Protein AF-F5XI94-F1 (afdb_monomer_lite)

Structure (mmCIF, N/CA/C/O backbone):
data_AF-F5XI94-F1
#
_entry.id   AF-F5XI94-F1
#
loop_
_atom_site.group_PDB
_atom_site.id
_atom_site.type_symbol
_atom_site.label_atom_id
_atom_site.label_alt_id
_atom_site.label_comp_id
_atom_site.label_asym_id
_atom_site.label_entity_id
_atom_site.label_seq_id
_atom_site.pdbx_PDB_ins_code
_atom_site.Cartn_x
_atom_site.Cartn_y
_atom_site.Cartn_z
_atom_site.occupancy
_atom_site.B_iso_or_equiv
_atom_site.auth_seq_id
_atom_site.auth_comp_id
_atom_site.auth_asym_id
_atom_site.auth_atom_id
_atom_site.pdbx_PDB_model_num
ATOM 1 N N . MET A 1 1 ? 12.600 -2.827 21.457 1.00 47.56 1 MET A N 1
ATOM 2 C CA . MET A 1 1 ? 12.518 -2.154 20.146 1.00 47.56 1 MET A CA 1
ATOM 3 C C . MET A 1 1 ? 11.859 -0.808 20.405 1.00 47.56 1 MET A C 1
ATOM 5 O O . MET A 1 1 ? 10.857 -0.828 21.114 1.00 47.56 1 MET A O 1
ATOM 9 N N . PRO A 1 2 ? 12.433 0.345 20.016 1.00 46.47 2 PRO A N 1
ATOM 10 C CA . PRO A 1 2 ? 11.737 1.607 20.235 1.00 46.47 2 PRO A CA 1
ATOM 11 C C . PRO A 1 2 ? 10.441 1.548 19.425 1.00 46.47 2 PRO A C 1
ATOM 13 O O . PRO A 1 2 ? 10.459 1.128 18.269 1.00 46.47 2 PRO A O 1
ATOM 16 N N . ILE A 1 3 ? 9.321 1.884 20.059 1.00 50.34 3 ILE A N 1
ATOM 17 C CA . ILE A 1 3 ? 8.033 2.007 19.380 1.00 50.34 3 ILE A CA 1
ATOM 18 C C . ILE A 1 3 ? 8.234 3.123 18.353 1.00 50.34 3 ILE A C 1
ATOM 20 O O . ILE A 1 3 ? 8.394 4.283 18.732 1.00 50.34 3 ILE A O 1
ATOM 24 N N . ARG A 1 4 ? 8.352 2.761 17.069 1.00 61.75 4 ARG A N 1
ATOM 25 C CA . ARG A 1 4 ? 8.303 3.736 15.974 1.00 61.75 4 ARG A CA 1
ATOM 26 C C . ARG A 1 4 ? 6.979 4.489 16.105 1.00 61.75 4 ARG A C 1
ATOM 28 O O . ARG A 1 4 ? 5.975 3.880 16.470 1.00 61.75 4 ARG A O 1
ATOM 35 N N . ASP A 1 5 ? 7.006 5.793 15.844 1.00 85.31 5 ASP A N 1
ATOM 36 C CA . ASP A 1 5 ? 5.810 6.638 15.805 1.00 85.31 5 ASP A CA 1
ATOM 37 C C . ASP A 1 5 ? 4.685 5.910 15.034 1.00 85.31 5 ASP A C 1
ATOM 39 O O . ASP A 1 5 ? 4.951 5.443 13.919 1.00 85.31 5 ASP A O 1
ATOM 43 N N . PRO A 1 6 ? 3.469 5.755 15.603 1.00 88.00 6 PRO A N 1
ATOM 44 C CA . PRO A 1 6 ? 2.340 5.122 14.927 1.00 88.00 6 PRO A CA 1
ATOM 45 C C . PRO A 1 6 ? 2.134 5.614 13.493 1.00 88.00 6 PRO A C 1
ATOM 47 O O . PRO A 1 6 ? 1.876 4.802 12.608 1.00 88.00 6 PRO A O 1
ATOM 50 N N . LEU A 1 7 ? 2.329 6.912 13.233 1.00 90.94 7 LEU A N 1
ATOM 51 C CA . LEU A 1 7 ? 2.223 7.457 11.880 1.00 90.94 7 LEU A CA 1
ATOM 52 C C . LEU A 1 7 ? 3.251 6.827 10.934 1.00 90.94 7 LEU A C 1
ATOM 54 O O . LEU A 1 7 ? 2.899 6.398 9.839 1.00 90.94 7 LEU A O 1
ATOM 58 N N . HIS A 1 8 ? 4.504 6.711 11.368 1.00 90.88 8 HIS A N 1
ATOM 59 C CA . HIS A 1 8 ? 5.577 6.128 10.565 1.00 90.88 8 HIS A CA 1
ATOM 60 C C . HIS A 1 8 ? 5.360 4.629 10.300 1.00 90.88 8 HIS A C 1
ATOM 62 O O . HIS A 1 8 ? 5.681 4.127 9.225 1.00 90.88 8 HIS A O 1
ATOM 68 N N . VAL A 1 9 ? 4.745 3.903 11.242 1.00 93.81 9 VAL A N 1
ATOM 69 C CA . VAL A 1 9 ? 4.326 2.509 11.013 1.00 93.81 9 VAL A CA 1
ATOM 70 C C . VAL A 1 9 ? 3.280 2.429 9.906 1.00 93.81 9 VAL A C 1
ATOM 72 O O . VAL A 1 9 ? 3.389 1.578 9.024 1.00 93.81 9 VAL A O 1
ATOM 75 N N . LEU A 1 10 ? 2.280 3.312 9.943 1.00 95.69 10 LEU A N 1
ATOM 76 C CA . LEU A 1 10 ? 1.225 3.338 8.937 1.00 95.69 10 LEU A CA 1
ATOM 77 C C . LEU A 1 10 ? 1.760 3.781 7.575 1.00 95.69 10 LEU A C 1
ATOM 79 O O . LEU A 1 10 ? 1.414 3.163 6.577 1.00 95.69 10 LEU A O 1
ATOM 83 N N . GLN A 1 11 ? 2.676 4.750 7.516 1.00 95.69 11 GLN A N 1
ATOM 84 C CA . GLN A 1 11 ? 3.318 5.177 6.266 1.00 95.69 11 GLN A CA 1
ATOM 85 C C . GLN A 1 11 ? 3.942 4.019 5.477 1.00 95.69 11 GLN A C 1
ATOM 87 O O . GLN A 1 11 ? 3.954 4.061 4.250 1.00 95.69 11 GLN A O 1
ATOM 92 N N . PHE A 1 12 ? 4.403 2.962 6.151 1.00 96.06 12 PHE A N 1
ATOM 93 C CA . PHE A 1 12 ? 4.973 1.787 5.489 1.00 96.06 12 PHE A CA 1
ATOM 94 C C . PHE A 1 12 ? 3.925 0.835 4.907 1.00 96.06 12 PHE A C 1
ATOM 96 O O . PHE A 1 12 ? 4.270 -0.039 4.115 1.00 96.06 12 PHE A O 1
ATOM 103 N N . GLY A 1 13 ? 2.646 0.981 5.261 1.00 96.38 13 GLY A N 1
ATOM 104 C CA . GLY A 1 13 ? 1.564 0.117 4.789 1.00 96.38 13 GLY A CA 1
ATOM 105 C C . GLY A 1 13 ? 1.545 -0.062 3.275 1.00 96.38 13 GLY A C 1
ATOM 106 O O . GLY A 1 13 ? 1.593 -1.202 2.810 1.00 96.38 13 GLY A O 1
ATOM 107 N N . PRO A 1 14 ? 1.553 1.019 2.480 1.00 97.50 14 PRO A N 1
ATOM 108 C CA . PRO A 1 14 ? 1.594 0.892 1.032 1.00 97.50 14 PRO A CA 1
ATOM 109 C C . PRO A 1 14 ? 2.869 0.202 0.503 1.00 97.50 14 PRO A C 1
ATOM 111 O O . PRO A 1 14 ? 2.780 -0.523 -0.488 1.00 97.50 14 PRO A O 1
ATOM 114 N N . MET A 1 15 ? 4.032 0.347 1.157 1.00 96.44 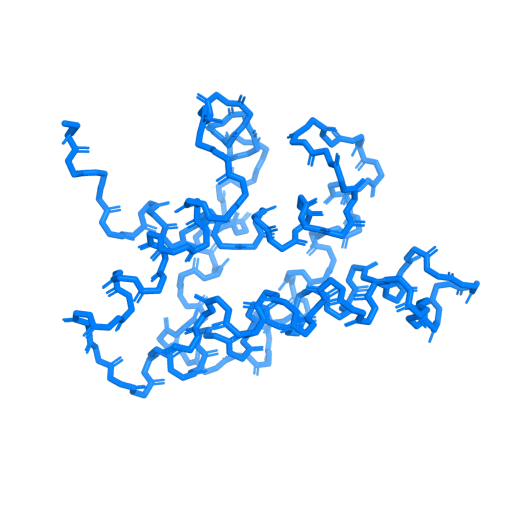15 MET A N 1
ATOM 115 C CA . MET A 1 15 ? 5.261 -0.358 0.754 1.00 96.44 15 MET A CA 1
ATOM 116 C C . MET A 1 15 ? 5.180 -1.848 1.081 1.00 96.44 15 MET A C 1
ATOM 118 O O . MET A 1 15 ? 5.610 -2.664 0.270 1.00 96.44 15 MET A O 1
ATOM 122 N N . TRP A 1 16 ? 4.565 -2.230 2.204 1.00 97.12 16 TRP A N 1
ATOM 123 C CA . TRP A 1 16 ? 4.291 -3.640 2.489 1.00 97.12 16 TRP A CA 1
ATOM 124 C C . TRP A 1 16 ? 3.350 -4.256 1.455 1.00 97.12 16 TRP A C 1
ATOM 126 O O . TRP A 1 16 ? 3.556 -5.403 1.069 1.00 97.12 16 TRP A O 1
ATOM 136 N N . MET A 1 17 ? 2.371 -3.501 0.941 1.00 97.50 17 MET A N 1
ATOM 137 C CA . MET A 1 17 ? 1.543 -3.966 -0.180 1.00 97.50 17 MET A CA 1
ATOM 138 C C . MET A 1 17 ? 2.371 -4.175 -1.449 1.00 97.50 17 MET A C 1
ATOM 140 O O . MET A 1 17 ? 2.181 -5.170 -2.144 1.00 97.50 17 MET A O 1
ATOM 144 N N . LEU A 1 18 ? 3.295 -3.261 -1.753 1.00 96.31 18 LEU A N 1
ATOM 145 C CA . LEU A 1 18 ? 4.196 -3.409 -2.893 1.00 96.31 18 LEU A CA 1
ATOM 146 C C . LEU A 1 18 ? 5.101 -4.633 -2.724 1.00 96.31 18 LEU A C 1
ATOM 148 O O . LEU A 1 18 ? 5.138 -5.470 -3.620 1.00 96.31 18 LEU A O 1
ATOM 152 N N . SER A 1 19 ? 5.738 -4.784 -1.563 1.00 95.81 19 SER A N 1
ATOM 153 C CA . SER A 1 19 ? 6.588 -5.928 -1.218 1.00 95.81 19 SER A CA 1
ATOM 154 C C . SER A 1 19 ? 5.837 -7.258 -1.286 1.00 95.81 19 SER A C 1
ATOM 156 O O . SER A 1 19 ? 6.332 -8.212 -1.885 1.00 95.81 19 SER A O 1
ATOM 158 N N . ALA A 1 20 ? 4.602 -7.314 -0.772 1.00 95.75 20 ALA A N 1
ATOM 159 C CA . ALA A 1 20 ? 3.769 -8.514 -0.826 1.00 95.75 20 ALA A CA 1
ATOM 160 C C . ALA A 1 20 ? 3.540 -9.013 -2.257 1.00 95.75 20 ALA A C 1
ATOM 162 O O . ALA A 1 20 ? 3.519 -10.218 -2.482 1.00 95.75 20 ALA A O 1
ATOM 163 N N . ILE A 1 21 ? 3.370 -8.089 -3.207 1.00 95.38 21 ILE A N 1
ATOM 164 C CA . ILE A 1 21 ? 3.051 -8.403 -4.603 1.00 95.38 21 ILE A CA 1
ATOM 165 C C . ILE A 1 21 ? 4.305 -8.596 -5.466 1.00 95.38 21 ILE A C 1
ATOM 167 O O . ILE A 1 21 ? 4.294 -9.359 -6.434 1.00 95.38 21 ILE A O 1
ATOM 171 N N . THR A 1 22 ? 5.394 -7.884 -5.177 1.00 92.94 22 THR A N 1
ATOM 172 C CA . THR A 1 22 ? 6.637 -7.986 -5.958 1.00 92.94 22 THR A CA 1
ATOM 173 C C . THR A 1 22 ? 7.587 -9.053 -5.421 1.00 92.94 22 THR A C 1
ATOM 175 O O . THR A 1 22 ? 8.455 -9.503 -6.169 1.00 92.94 22 THR A O 1
ATOM 178 N N . GLY A 1 23 ? 7.425 -9.470 -4.162 1.00 91.81 23 GLY A N 1
ATOM 179 C CA . GLY A 1 23 ? 8.296 -10.428 -3.484 1.00 91.81 23 GLY A CA 1
ATOM 180 C C . GLY A 1 23 ? 9.685 -9.874 -3.150 1.00 91.81 23 GLY A C 1
ATOM 181 O O . GLY A 1 23 ? 10.615 -10.654 -2.957 1.00 91.81 23 GLY A O 1
ATOM 182 N N . THR A 1 24 ? 9.850 -8.549 -3.129 1.00 90.81 24 THR A N 1
ATOM 183 C CA . THR A 1 24 ? 11.120 -7.863 -2.845 1.00 90.81 24 THR A CA 1
ATOM 184 C C . THR A 1 24 ? 10.884 -6.628 -1.980 1.00 90.81 24 THR A C 1
ATOM 186 O O . THR A 1 24 ? 9.796 -6.060 -1.977 1.00 90.81 24 THR A O 1
ATOM 189 N N . GLU A 1 25 ? 11.908 -6.200 -1.253 1.00 88.06 25 GLU A N 1
ATOM 190 C CA . GLU A 1 25 ? 11.933 -4.933 -0.504 1.00 88.06 25 GLU A CA 1
ATOM 191 C C . GLU A 1 25 ? 12.763 -3.862 -1.232 1.00 88.06 25 GLU A C 1
ATOM 193 O O . GLU A 1 25 ? 12.631 -2.673 -0.959 1.00 88.06 25 GLU A O 1
ATOM 198 N N . SER A 1 26 ? 13.559 -4.273 -2.227 1.00 89.38 26 SER A N 1
ATOM 199 C CA . SER A 1 26 ? 14.299 -3.375 -3.112 1.00 89.38 26 SER A CA 1
ATOM 200 C C . SER A 1 26 ? 13.565 -3.262 -4.447 1.00 89.38 26 SER A C 1
ATOM 202 O O . SER A 1 26 ? 13.466 -4.231 -5.209 1.00 89.38 26 SER A O 1
ATOM 204 N N . PHE A 1 27 ? 12.992 -2.085 -4.705 1.00 92.62 27 PHE A N 1
ATOM 205 C CA . PHE A 1 27 ? 12.103 -1.838 -5.844 1.00 92.62 27 PHE A CA 1
ATOM 206 C C . PHE A 1 27 ? 12.820 -1.118 -6.984 1.00 92.62 27 PHE A C 1
ATOM 208 O O . PHE A 1 27 ? 13.509 -0.113 -6.755 1.00 92.62 27 PHE A O 1
ATOM 215 N N . ALA A 1 28 ? 12.604 -1.575 -8.220 1.00 92.25 28 ALA A N 1
ATOM 216 C CA . ALA A 1 28 ? 13.114 -0.898 -9.407 1.00 92.25 28 ALA A CA 1
ATOM 217 C C . ALA A 1 28 ? 12.382 0.434 -9.642 1.00 92.25 28 ALA A C 1
ATOM 219 O O . ALA A 1 28 ? 11.273 0.642 -9.154 1.00 92.25 28 ALA A O 1
ATOM 220 N N . ALA A 1 29 ? 12.975 1.333 -10.434 1.00 92.00 29 ALA A N 1
ATOM 221 C CA . ALA A 1 29 ? 12.371 2.635 -10.745 1.00 92.00 29 ALA A CA 1
ATOM 222 C C . ALA A 1 29 ? 10.945 2.501 -11.311 1.00 92.00 29 ALA A C 1
ATOM 224 O O . ALA A 1 29 ? 10.042 3.199 -10.865 1.00 92.00 29 ALA A O 1
ATOM 225 N N . ILE A 1 30 ? 10.726 1.528 -12.202 1.00 92.12 30 ILE A N 1
ATOM 226 C CA . ILE A 1 30 ? 9.407 1.265 -12.786 1.00 92.12 30 ILE A CA 1
ATOM 227 C C . ILE A 1 30 ? 8.367 0.819 -11.746 1.00 92.12 30 ILE A C 1
ATOM 229 O O . ILE A 1 30 ? 7.210 1.219 -11.832 1.00 92.12 30 ILE A O 1
ATOM 233 N N . ASP A 1 31 ? 8.763 0.036 -10.734 1.00 93.81 31 ASP A N 1
ATOM 234 C CA . ASP A 1 31 ? 7.850 -0.366 -9.658 1.00 93.81 31 ASP A CA 1
ATOM 235 C C . ASP A 1 31 ? 7.443 0.855 -8.820 1.00 93.81 31 ASP A C 1
ATOM 237 O O . ASP A 1 31 ? 6.282 0.979 -8.436 1.00 93.81 31 ASP A O 1
ATOM 241 N N . ARG A 1 32 ? 8.382 1.783 -8.579 1.00 95.00 32 ARG A N 1
ATOM 242 C CA . ARG A 1 32 ? 8.139 3.028 -7.830 1.00 95.00 32 ARG A CA 1
ATOM 243 C C . ARG A 1 32 ? 7.230 3.993 -8.598 1.00 95.00 32 ARG A C 1
ATOM 245 O O . ARG A 1 32 ? 6.353 4.598 -7.991 1.00 95.00 32 ARG A O 1
ATOM 252 N N . GLU A 1 33 ? 7.408 4.112 -9.914 1.00 94.62 33 GLU A N 1
ATOM 253 C CA . GLU A 1 33 ? 6.552 4.931 -10.789 1.00 94.62 33 GLU A CA 1
ATOM 254 C C . GLU A 1 33 ? 5.108 4.416 -10.797 1.00 94.62 33 GLU A C 1
ATOM 256 O O . GLU A 1 33 ? 4.176 5.158 -10.489 1.00 94.62 33 GLU A O 1
ATOM 261 N N . VAL A 1 34 ? 4.927 3.117 -11.055 1.00 95.19 34 VA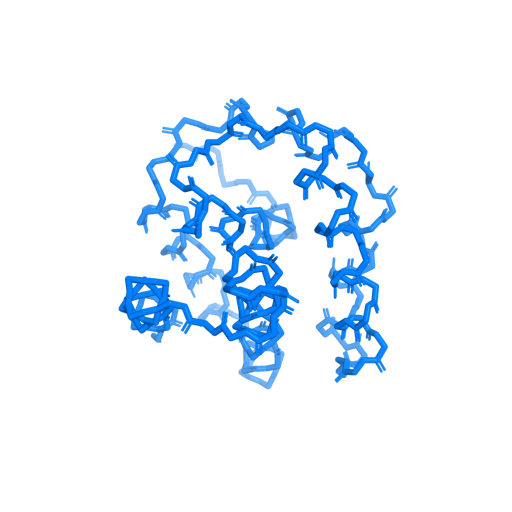L A N 1
ATOM 262 C CA . VAL A 1 34 ? 3.607 2.468 -11.037 1.00 95.19 34 VAL A CA 1
ATOM 26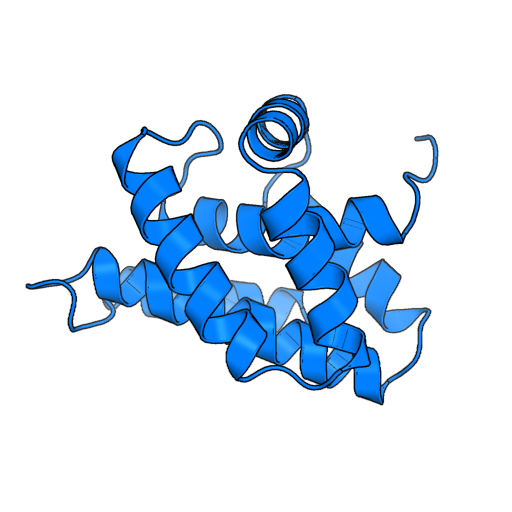3 C C . VAL A 1 34 ? 2.960 2.584 -9.656 1.00 95.19 34 VAL A C 1
ATOM 265 O O . VAL A 1 34 ? 1.768 2.874 -9.544 1.00 95.19 34 VAL A O 1
ATOM 268 N N . PHE A 1 35 ? 3.740 2.386 -8.592 1.00 96.75 35 PHE A N 1
ATOM 269 C CA . PHE A 1 35 ? 3.275 2.571 -7.224 1.00 96.75 35 PHE A CA 1
ATOM 270 C C . PHE A 1 35 ? 2.766 3.998 -6.980 1.00 96.75 35 PHE A C 1
ATOM 272 O O . PHE A 1 35 ? 1.680 4.152 -6.423 1.00 96.75 35 PHE A O 1
ATOM 279 N N . ALA A 1 36 ? 3.498 5.026 -7.418 1.00 96.81 36 ALA A N 1
ATOM 280 C CA . ALA A 1 36 ? 3.101 6.420 -7.238 1.00 96.81 36 ALA A CA 1
ATOM 281 C C . ALA A 1 36 ? 1.773 6.738 -7.948 1.00 96.81 36 ALA A C 1
ATOM 283 O O . ALA A 1 36 ? 0.891 7.353 -7.350 1.00 96.81 36 ALA A O 1
ATOM 284 N N . GLU A 1 37 ? 1.581 6.252 -9.180 1.00 96.44 37 GLU A N 1
ATOM 285 C CA . GLU A 1 37 ? 0.315 6.412 -9.911 1.00 96.44 37 GLU A CA 1
ATOM 286 C C . GLU A 1 37 ? -0.861 5.732 -9.195 1.00 96.44 37 GLU A C 1
ATOM 288 O O . GLU A 1 37 ? -1.972 6.267 -9.126 1.00 96.44 37 GLU A O 1
ATOM 293 N N . ILE A 1 38 ? -0.646 4.531 -8.656 1.00 97.75 38 ILE A N 1
ATOM 294 C CA . ILE A 1 38 ? -1.680 3.794 -7.920 1.00 97.75 38 ILE A CA 1
ATOM 295 C C . ILE A 1 38 ? -2.005 4.496 -6.603 1.00 97.75 38 ILE A C 1
ATOM 297 O O . ILE A 1 38 ? -3.184 4.637 -6.270 1.00 97.75 38 ILE A O 1
ATOM 301 N N . LEU A 1 39 ? -0.981 4.934 -5.870 1.00 97.88 39 LEU A N 1
ATOM 302 C CA . LEU A 1 39 ? -1.132 5.650 -4.611 1.00 97.88 39 LEU A CA 1
ATOM 303 C C . LEU A 1 39 ? -1.962 6.919 -4.815 1.00 97.88 39 LEU A C 1
ATOM 305 O O . LEU A 1 39 ? -2.959 7.097 -4.118 1.00 97.88 39 LEU A O 1
ATOM 309 N N . ASP A 1 40 ? -1.626 7.732 -5.818 1.00 97.69 40 ASP A N 1
ATOM 310 C CA . ASP A 1 40 ? -2.376 8.943 -6.163 1.00 97.69 40 ASP A CA 1
ATOM 311 C C . ASP A 1 40 ? -3.853 8.628 -6.461 1.00 97.69 40 ASP A C 1
ATOM 313 O O . ASP A 1 40 ? -4.770 9.204 -5.867 1.00 97.69 40 ASP A O 1
ATOM 317 N N . ASN A 1 41 ? -4.119 7.617 -7.291 1.00 97.31 41 ASN A N 1
ATOM 318 C CA . ASN A 1 41 ? -5.486 7.186 -7.593 1.00 97.31 41 ASN A CA 1
ATOM 319 C C . ASN A 1 41 ? -6.271 6.728 -6.350 1.00 97.31 41 ASN A C 1
ATOM 321 O O . ASN A 1 41 ? -7.492 6.920 -6.280 1.00 97.31 41 ASN A O 1
ATOM 325 N N . VAL A 1 42 ? -5.606 6.088 -5.385 1.00 98.19 42 VAL A N 1
ATOM 326 C CA . VAL A 1 42 ? -6.236 5.626 -4.142 1.00 98.19 42 VAL A CA 1
ATOM 327 C C . VAL A 1 42 ? -6.479 6.788 -3.181 1.00 98.19 42 VAL A C 1
ATOM 329 O O . VAL A 1 42 ? -7.577 6.859 -2.624 1.00 98.19 42 VAL A O 1
ATOM 332 N N . ILE A 1 43 ? -5.543 7.733 -3.046 1.00 97.94 43 ILE A N 1
ATOM 333 C CA . ILE A 1 43 ? -5.694 8.963 -2.245 1.00 97.94 43 ILE A CA 1
ATOM 334 C C . ILE A 1 43 ? -7.000 9.680 -2.613 1.00 97.94 43 ILE A C 1
ATOM 336 O O . ILE A 1 43 ? -7.837 9.944 -1.745 1.00 97.94 43 ILE A O 1
ATOM 340 N N . HIS A 1 44 ? -7.252 9.877 -3.911 1.00 96.75 44 HIS A N 1
ATOM 341 C CA . HIS A 1 44 ? -8.461 10.541 -4.419 1.00 96.75 44 HIS A CA 1
ATOM 342 C C . HIS A 1 44 ? -9.780 9.843 -4.038 1.00 96.75 44 HIS A C 1
ATOM 344 O O . HIS A 1 44 ? -10.839 10.472 -4.033 1.00 96.75 44 HIS A O 1
ATOM 350 N N . ARG A 1 45 ? -9.740 8.543 -3.724 1.00 96.31 45 ARG A N 1
ATOM 351 C CA . ARG A 1 45 ? -10.914 7.699 -3.423 1.00 96.31 45 ARG A CA 1
ATOM 352 C C . ARG A 1 45 ? -11.005 7.289 -1.953 1.00 96.31 45 ARG A C 1
ATOM 354 O O . ARG A 1 45 ? -11.866 6.477 -1.605 1.00 96.31 45 ARG A O 1
ATOM 361 N N . THR A 1 46 ? -10.107 7.808 -1.121 1.00 96.81 46 THR A N 1
ATOM 362 C CA . THR A 1 46 ? -10.010 7.486 0.305 1.00 96.81 46 THR A CA 1
ATOM 363 C C . THR A 1 46 ? -10.660 8.600 1.136 1.00 96.81 46 THR A C 1
ATOM 365 O O . THR A 1 46 ? -10.490 9.777 0.786 1.00 96.81 46 THR A O 1
ATOM 368 N N . PRO A 1 47 ? -11.437 8.277 2.187 1.00 96.44 47 PRO A N 1
ATOM 369 C CA . PRO A 1 47 ? -11.978 9.257 3.136 1.00 96.44 47 PRO A CA 1
ATOM 370 C C . PRO A 1 47 ? -10.890 10.100 3.812 1.00 96.44 47 PRO A C 1
ATOM 372 O O . PRO A 1 47 ? -9.726 9.713 3.814 1.00 96.44 47 PRO A O 1
ATOM 375 N N . ALA A 1 48 ? -11.259 11.271 4.341 1.00 93.62 48 ALA A N 1
ATOM 376 C CA . ALA A 1 48 ? -10.307 12.321 4.723 1.00 93.62 48 ALA A CA 1
ATOM 377 C C . ALA A 1 48 ? -9.214 11.845 5.698 1.00 93.62 48 ALA A C 1
ATOM 379 O O . ALA A 1 48 ? -8.038 12.037 5.412 1.00 93.62 48 ALA A O 1
ATOM 380 N N . GLU A 1 49 ? -9.577 11.161 6.781 1.00 91.75 49 GLU A N 1
ATOM 381 C CA . GLU A 1 49 ? -8.619 10.756 7.822 1.00 91.75 49 GLU A CA 1
ATOM 382 C C . GLU A 1 49 ? -7.587 9.739 7.306 1.00 91.75 49 GLU A C 1
ATOM 384 O O . GLU A 1 49 ? -6.380 9.937 7.425 1.00 91.75 49 GLU A O 1
ATOM 389 N N . ALA A 1 50 ? -8.036 8.673 6.635 1.00 94.81 50 ALA A N 1
ATOM 390 C CA . ALA A 1 50 ? -7.135 7.702 6.010 1.00 94.81 50 ALA A CA 1
ATOM 391 C C . ALA A 1 50 ? -6.336 8.311 4.841 1.00 94.81 50 ALA A C 1
ATOM 393 O O . ALA A 1 50 ? -5.193 7.921 4.588 1.00 94.81 50 ALA A O 1
ATOM 394 N N . ARG A 1 51 ? -6.914 9.291 4.135 1.00 97.12 51 ARG A N 1
ATOM 395 C CA . ARG A 1 51 ? -6.249 10.018 3.050 1.00 97.12 51 ARG A CA 1
ATOM 396 C C . ARG A 1 51 ? -5.071 10.834 3.562 1.00 97.12 51 ARG A C 1
ATOM 398 O O . ARG A 1 51 ? -4.058 10.855 2.875 1.00 97.12 51 ARG A O 1
ATOM 405 N N . GLU A 1 52 ? -5.177 11.474 4.724 1.00 96.31 52 GLU A N 1
ATOM 406 C CA . GLU A 1 52 ? -4.079 12.266 5.294 1.00 96.31 52 GLU A CA 1
ATOM 407 C C . GLU A 1 52 ? -2.816 11.419 5.467 1.00 96.31 52 GLU A C 1
ATOM 409 O O . GLU A 1 52 ? -1.745 11.819 5.014 1.00 96.31 52 GLU A O 1
ATOM 414 N N . VAL A 1 53 ? -2.945 10.199 5.997 1.00 96.12 53 VAL A N 1
ATOM 415 C CA . VAL A 1 53 ? -1.809 9.273 6.125 1.00 96.12 53 VAL A CA 1
ATOM 416 C C . VAL A 1 53 ? -1.212 8.935 4.759 1.00 96.12 53 VAL A C 1
ATOM 418 O O . VAL A 1 53 ? 0.002 9.014 4.586 1.00 96.12 53 VAL A O 1
ATOM 421 N N . LEU A 1 54 ? -2.037 8.602 3.763 1.00 97.31 54 LEU A N 1
ATOM 422 C CA . LEU A 1 54 ? -1.551 8.311 2.408 1.00 97.31 54 LEU A CA 1
ATOM 423 C C . LEU A 1 54 ? -0.916 9.532 1.729 1.00 97.31 54 LEU A C 1
ATOM 425 O O . LEU A 1 54 ? 0.033 9.375 0.965 1.00 97.31 54 LEU A O 1
ATOM 429 N N . GLN A 1 55 ? -1.392 10.741 2.025 1.00 97.38 55 GLN A N 1
ATOM 430 C CA . GLN A 1 55 ? -0.784 11.970 1.527 1.00 97.38 55 GLN A CA 1
ATOM 431 C C . GLN A 1 55 ? 0.630 12.132 2.086 1.00 97.38 55 GLN A C 1
ATOM 433 O O . GLN A 1 55 ? 1.542 12.432 1.327 1.00 97.38 55 GLN A O 1
ATOM 438 N N . THR A 1 56 ? 0.854 11.814 3.367 1.00 96.56 56 THR A N 1
ATOM 439 C CA . THR A 1 56 ? 2.217 11.841 3.925 1.00 96.56 56 THR A CA 1
ATOM 440 C C . THR A 1 56 ? 3.165 10.853 3.238 1.00 96.56 56 THR A C 1
ATOM 442 O O . THR A 1 56 ? 4.355 11.130 3.122 1.00 96.56 56 THR A O 1
ATOM 445 N N . VAL A 1 57 ? 2.645 9.724 2.742 1.00 96.12 57 VAL A N 1
ATOM 446 C CA . VAL A 1 57 ? 3.417 8.758 1.946 1.00 96.12 57 VAL A CA 1
ATOM 447 C C . VAL A 1 57 ? 3.797 9.356 0.592 1.00 96.12 57 VAL A C 1
ATOM 449 O O . VAL A 1 57 ? 4.948 9.249 0.175 1.00 96.12 57 VAL A O 1
ATOM 452 N N . ALA A 1 58 ? 2.843 9.997 -0.087 1.00 95.31 58 ALA A N 1
ATOM 453 C CA . ALA A 1 58 ? 3.092 10.659 -1.364 1.00 95.31 58 ALA A CA 1
ATOM 454 C C . ALA A 1 58 ? 4.094 11.819 -1.221 1.00 95.31 58 ALA A C 1
ATOM 456 O O . ALA A 1 58 ? 4.988 11.961 -2.054 1.00 95.31 58 ALA A O 1
ATOM 457 N N . ASP A 1 59 ? 3.980 12.597 -0.144 1.00 95.56 59 ASP A N 1
ATOM 458 C CA . ASP A 1 59 ? 4.823 13.763 0.122 1.00 95.56 59 ASP A CA 1
ATOM 459 C C . ASP A 1 59 ? 6.261 13.375 0.512 1.00 95.56 59 ASP A C 1
ATOM 461 O O . ASP A 1 59 ? 7.204 14.078 0.149 1.00 95.56 59 ASP A O 1
ATOM 465 N N . ALA A 1 60 ? 6.449 12.252 1.218 1.00 91.94 60 ALA A N 1
ATOM 466 C CA . ALA A 1 60 ? 7.775 11.745 1.586 1.00 91.94 60 ALA A CA 1
ATOM 467 C C . ALA A 1 60 ? 8.582 11.250 0.369 1.00 91.94 60 ALA A C 1
ATOM 469 O O . ALA A 1 60 ? 9.813 11.294 0.369 1.00 91.94 60 ALA A O 1
ATOM 470 N N . GLY A 1 61 ? 7.899 10.797 -0.688 1.00 86.06 61 GLY A N 1
ATOM 471 C CA . GLY A 1 61 ? 8.525 10.482 -1.967 1.00 86.06 61 GLY A CA 1
ATOM 472 C C . GLY A 1 61 ? 9.622 9.401 -1.873 1.00 86.06 61 GLY A C 1
ATOM 473 O O . GLY A 1 61 ? 9.413 8.362 -1.244 1.00 86.06 61 GLY A O 1
ATOM 474 N N . PRO A 1 62 ? 10.786 9.587 -2.531 1.00 86.06 62 PRO A N 1
ATOM 475 C CA . PRO A 1 62 ? 11.851 8.579 -2.581 1.00 86.06 62 PRO A CA 1
ATOM 476 C C . PRO A 1 62 ? 12.477 8.218 -1.230 1.00 86.06 62 PRO A C 1
ATOM 478 O O . PRO A 1 62 ? 12.948 7.090 -1.082 1.00 86.06 62 PRO A O 1
ATOM 481 N N . ASP A 1 63 ? 12.489 9.140 -0.266 1.00 90.06 63 ASP A N 1
ATOM 482 C CA . ASP A 1 63 ? 13.155 8.933 1.026 1.00 90.06 63 ASP A CA 1
ATOM 483 C C . ASP A 1 63 ? 12.469 7.822 1.831 1.00 90.06 63 ASP A C 1
ATOM 485 O O . ASP A 1 63 ? 13.133 6.992 2.448 1.00 90.06 63 ASP A O 1
ATOM 489 N N . LEU A 1 64 ? 11.142 7.710 1.715 1.00 92.19 64 LEU A N 1
ATOM 490 C CA . LEU A 1 64 ? 10.379 6.662 2.392 1.00 92.19 64 LEU A CA 1
ATOM 491 C C . LEU A 1 64 ? 10.730 5.254 1.889 1.00 92.19 64 LEU A C 1
ATOM 493 O O . LEU A 1 64 ? 10.696 4.295 2.655 1.00 92.19 64 LEU A O 1
ATOM 497 N N . PHE A 1 65 ? 11.100 5.115 0.612 1.00 92.56 65 PHE A N 1
ATO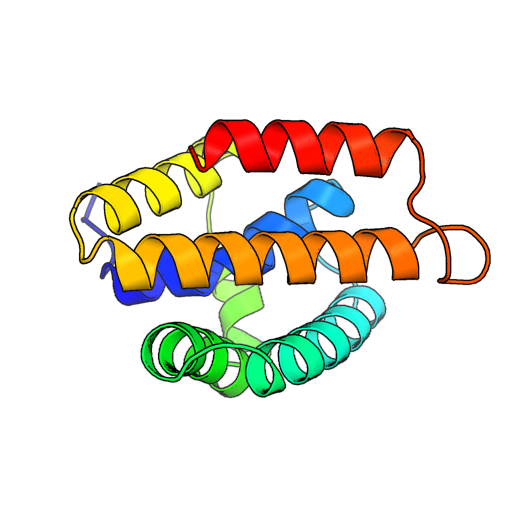M 498 C CA . PHE A 1 65 ? 11.571 3.836 0.078 1.00 92.56 65 PHE A CA 1
ATOM 499 C C . PHE A 1 65 ? 12.929 3.438 0.656 1.00 92.56 65 PHE A C 1
ATOM 501 O O . PHE A 1 65 ? 13.159 2.252 0.870 1.00 92.56 65 PHE A O 1
ATOM 508 N N . LEU A 1 66 ? 13.810 4.409 0.912 1.00 91.50 66 LEU A N 1
ATOM 509 C CA . LEU A 1 66 ? 15.093 4.152 1.564 1.00 91.50 66 LEU A CA 1
ATOM 510 C C . LEU A 1 66 ? 14.878 3.734 3.021 1.00 91.50 66 LEU A C 1
ATOM 512 O O . LEU A 1 66 ? 15.462 2.749 3.462 1.00 91.50 66 LEU A O 1
ATOM 516 N N . ASP A 1 67 ? 13.996 4.427 3.744 1.00 92.00 67 ASP A N 1
ATOM 517 C CA . ASP A 1 67 ? 13.643 4.066 5.122 1.00 92.00 67 ASP A CA 1
ATOM 518 C C . ASP A 1 67 ? 13.020 2.666 5.210 1.00 92.00 67 ASP A C 1
ATOM 520 O O . ASP A 1 67 ? 13.273 1.928 6.165 1.00 92.00 67 ASP A O 1
ATOM 524 N N . PHE A 1 68 ? 12.219 2.292 4.209 1.00 92.88 68 PHE A N 1
ATOM 525 C CA . PHE A 1 68 ? 11.628 0.964 4.101 1.00 92.88 68 PHE A CA 1
ATOM 526 C C . PHE A 1 68 ? 12.666 -0.119 3.783 1.00 92.88 68 PHE A C 1
ATOM 528 O O . PHE A 1 68 ? 12.634 -1.176 4.397 1.00 92.88 68 PHE A O 1
ATOM 535 N N . GLU A 1 69 ? 13.612 0.138 2.876 1.00 90.56 69 GLU A N 1
ATOM 536 C CA . GLU A 1 69 ? 14.693 -0.806 2.540 1.00 90.56 69 GLU A CA 1
ATOM 537 C C . GLU A 1 69 ? 15.640 -1.060 3.730 1.00 90.56 69 GLU A C 1
ATOM 539 O O . GLU A 1 69 ? 16.280 -2.108 3.816 1.00 90.56 69 GLU A O 1
ATOM 544 N N . LEU A 1 70 ? 15.714 -0.118 4.676 1.00 90.56 70 LEU A N 1
ATOM 545 C CA . LEU A 1 70 ? 16.435 -0.270 5.943 1.00 90.56 70 LEU A CA 1
ATOM 546 C C . LEU A 1 70 ? 15.615 -0.979 7.036 1.00 90.56 70 LEU A C 1
ATOM 548 O O . LEU A 1 70 ? 16.137 -1.227 8.127 1.00 90.56 70 LEU A O 1
ATOM 552 N N . ASP A 1 71 ? 14.339 -1.271 6.788 1.00 88.44 71 ASP A N 1
ATOM 553 C CA . ASP A 1 71 ? 13.494 -2.028 7.702 1.00 88.44 71 ASP A CA 1
ATOM 554 C C . ASP A 1 71 ? 13.775 -3.526 7.567 1.00 88.44 71 ASP A C 1
ATOM 556 O O . ASP A 1 71 ? 13.575 -4.120 6.517 1.00 88.44 71 ASP A O 1
ATOM 560 N N . ASP A 1 72 ? 14.239 -4.152 8.647 1.00 87.06 72 ASP A N 1
ATOM 561 C CA . ASP A 1 72 ? 14.638 -5.561 8.667 1.00 87.06 72 ASP A CA 1
ATOM 562 C C . ASP A 1 72 ? 13.490 -6.516 9.029 1.00 87.06 72 ASP A C 1
ATOM 564 O O . ASP A 1 72 ? 13.699 -7.724 9.208 1.00 87.06 72 ASP A O 1
ATOM 568 N N . ARG A 1 73 ? 12.266 -5.998 9.188 1.00 92.31 73 ARG A N 1
ATOM 569 C CA . ARG A 1 73 ? 11.128 -6.827 9.580 1.00 92.31 73 ARG A CA 1
ATOM 570 C C . ARG A 1 73 ? 10.657 -7.665 8.392 1.00 92.31 73 ARG A C 1
ATOM 572 O O . ARG A 1 73 ? 10.397 -7.128 7.326 1.00 92.31 73 ARG A O 1
ATOM 579 N N . PRO A 1 74 ? 10.394 -8.967 8.591 1.00 91.88 74 PRO A N 1
ATOM 580 C CA . PRO A 1 74 ? 9.736 -9.771 7.569 1.00 91.88 74 PRO A CA 1
ATOM 581 C C . PRO A 1 74 ? 8.347 -9.219 7.228 1.00 91.88 74 PRO A C 1
ATOM 583 O O . PRO A 1 74 ? 7.631 -8.789 8.135 1.00 91.88 74 PRO A O 1
ATOM 586 N N . LEU A 1 75 ? 7.912 -9.371 5.972 1.00 92.25 75 LEU A N 1
ATOM 587 C CA . LEU A 1 75 ? 6.591 -8.958 5.464 1.00 92.25 75 LEU A CA 1
ATOM 588 C C . LEU A 1 75 ? 5.430 -9.197 6.450 1.00 92.25 75 LEU A C 1
ATOM 590 O O . LEU A 1 75 ? 4.664 -8.288 6.763 1.00 92.25 75 LEU A O 1
ATOM 594 N N . VAL A 1 76 ? 5.314 -10.420 6.979 1.00 93.69 76 VAL A N 1
ATOM 595 C CA . VAL A 1 76 ? 4.242 -10.794 7.922 1.00 93.69 76 VAL A CA 1
ATOM 596 C C . VAL A 1 76 ? 4.318 -9.984 9.220 1.00 93.69 76 VAL A C 1
ATOM 598 O O . VAL A 1 76 ? 3.289 -9.585 9.758 1.00 93.69 76 VAL A O 1
ATOM 601 N N . SER A 1 77 ? 5.527 -9.735 9.726 1.00 93.31 77 SER A N 1
ATOM 602 C CA . SER A 1 77 ? 5.759 -8.926 10.928 1.00 93.31 77 SER A CA 1
ATOM 603 C C . SER A 1 77 ? 5.421 -7.454 10.676 1.00 93.31 77 SER A C 1
ATOM 605 O O . SER A 1 77 ? 4.758 -6.822 11.497 1.00 93.31 77 SER A O 1
ATOM 607 N N . GLY A 1 78 ? 5.805 -6.925 9.510 1.00 93.75 78 GLY A N 1
ATOM 608 C CA . GLY A 1 78 ? 5.481 -5.564 9.085 1.00 93.75 78 GLY A CA 1
ATOM 609 C C . GLY A 1 78 ? 3.974 -5.310 9.003 1.00 93.75 78 GLY A C 1
ATOM 610 O O . GLY A 1 78 ? 3.473 -4.365 9.616 1.00 93.75 78 GLY A O 1
ATOM 611 N N . ILE A 1 79 ? 3.239 -6.201 8.328 1.00 95.19 79 ILE A N 1
ATOM 612 C CA . ILE A 1 79 ? 1.774 -6.116 8.199 1.00 95.19 79 ILE A CA 1
ATOM 613 C C . ILE A 1 79 ? 1.086 -6.265 9.560 1.00 95.19 79 ILE A C 1
ATOM 615 O O . ILE A 1 79 ? 0.169 -5.505 9.868 1.00 95.19 79 ILE A O 1
ATOM 619 N N . ARG A 1 80 ? 1.541 -7.192 10.413 1.00 94.56 80 ARG A N 1
ATOM 620 C CA . ARG A 1 80 ? 0.978 -7.344 11.765 1.00 94.56 80 ARG A CA 1
ATOM 621 C C . ARG A 1 80 ? 1.183 -6.108 12.625 1.00 94.56 80 ARG A C 1
ATOM 623 O O . ARG A 1 80 ? 0.262 -5.719 13.327 1.00 94.56 80 ARG A O 1
ATOM 630 N N . HIS A 1 81 ? 2.337 -5.452 12.531 1.00 94.19 81 HIS A N 1
ATOM 631 C C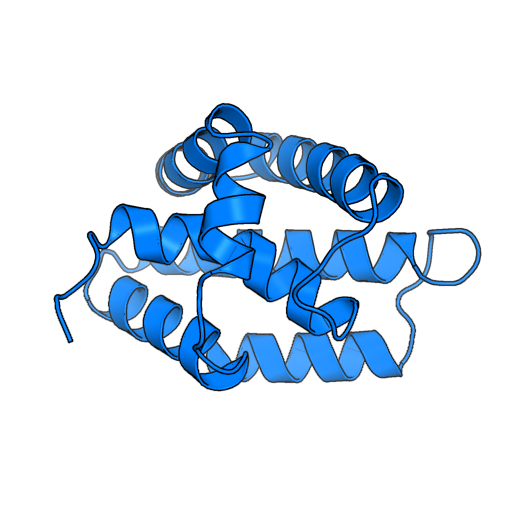A . HIS A 1 81 ? 2.568 -4.216 13.275 1.00 94.19 81 HIS A CA 1
ATOM 632 C C . HIS A 1 81 ? 1.615 -3.094 12.836 1.00 94.19 81 HIS A C 1
ATOM 634 O O . HIS A 1 81 ? 1.174 -2.297 13.659 1.00 94.19 81 HIS A O 1
ATOM 640 N N . ILE A 1 82 ? 1.249 -3.049 11.551 1.00 95.62 82 ILE A N 1
ATOM 641 C CA . ILE A 1 82 ? 0.197 -2.146 11.069 1.00 95.62 82 ILE A CA 1
ATOM 642 C C . ILE A 1 82 ? -1.149 -2.528 11.674 1.00 95.62 82 ILE A C 1
ATOM 644 O O . ILE A 1 82 ? -1.835 -1.656 12.198 1.00 95.62 82 ILE A O 1
ATOM 648 N N . ALA A 1 83 ? -1.519 -3.810 11.638 1.00 95.00 83 ALA A N 1
ATOM 649 C CA . ALA A 1 83 ? -2.767 -4.278 12.231 1.00 95.00 83 ALA A CA 1
ATOM 650 C C . ALA A 1 83 ? -2.854 -3.910 13.723 1.00 95.00 83 ALA A C 1
ATOM 652 O O . ALA A 1 83 ? -3.867 -3.368 14.150 1.00 95.00 83 ALA A O 1
ATOM 653 N N . GLU A 1 84 ? -1.773 -4.095 14.485 1.00 94.62 84 GLU A N 1
ATOM 654 C CA . GLU A 1 84 ? -1.673 -3.715 15.899 1.00 94.62 84 GLU A CA 1
ATOM 655 C C . GLU A 1 84 ? -1.895 -2.212 16.125 1.00 94.62 84 GLU A C 1
ATOM 657 O O . GLU A 1 84 ? -2.671 -1.834 17.006 1.00 94.62 84 GLU A O 1
ATOM 662 N N . VAL A 1 85 ? -1.265 -1.351 15.315 1.00 94.56 85 VAL A N 1
ATOM 663 C CA . VAL A 1 85 ? -1.464 0.107 15.393 1.00 94.56 85 VAL A CA 1
ATOM 664 C C . VAL A 1 85 ? -2.911 0.485 15.072 1.00 94.56 85 VAL A C 1
ATOM 666 O O . VAL A 1 85 ? -3.502 1.300 15.778 1.00 94.56 85 VAL A O 1
ATOM 669 N N . LEU A 1 86 ? -3.504 -0.126 14.045 1.00 94.62 86 LEU A N 1
ATOM 670 C CA . LEU A 1 86 ? -4.890 0.134 13.656 1.00 94.62 86 LEU A CA 1
ATOM 671 C C . LEU A 1 86 ? -5.890 -0.354 14.713 1.00 94.62 86 LEU A C 1
ATOM 673 O O . LEU A 1 86 ? -6.868 0.333 14.986 1.00 94.62 86 LEU A O 1
ATOM 677 N N . SER A 1 87 ? -5.639 -1.504 15.341 1.00 93.31 87 SER A N 1
ATOM 678 C CA . SER A 1 87 ? -6.487 -2.055 16.407 1.00 93.31 87 SER A CA 1
ATOM 679 C C . SER A 1 87 ? -6.478 -1.219 17.687 1.00 93.31 87 SER A C 1
ATOM 681 O O . SER A 1 87 ? -7.412 -1.319 18.480 1.00 93.31 87 SER A O 1
ATOM 683 N N . ALA A 1 88 ? -5.436 -0.415 17.910 1.00 90.81 88 ALA A N 1
ATOM 684 C CA . ALA A 1 88 ? -5.353 0.502 19.043 1.00 90.81 88 ALA A CA 1
ATOM 685 C C . ALA A 1 88 ? -6.047 1.856 18.788 1.00 90.81 88 ALA A C 1
ATOM 687 O O . ALA A 1 88 ? -6.206 2.636 19.729 1.00 90.81 88 ALA A O 1
ATOM 688 N N . GLY A 1 89 ? -6.411 2.150 17.535 1.00 87.38 89 GLY A N 1
ATOM 689 C CA . GLY A 1 89 ? -6.961 3.433 17.098 1.00 87.38 89 GLY A CA 1
ATOM 690 C C . GLY A 1 89 ? -8.479 3.444 16.905 1.00 87.38 89 GLY A C 1
ATOM 691 O O . GLY A 1 89 ? -9.209 2.604 17.431 1.00 87.38 89 GLY A O 1
ATOM 692 N N . ASP A 1 90 ? -8.946 4.432 16.141 1.00 92.06 90 ASP A N 1
ATOM 693 C CA . ASP A 1 90 ? -10.346 4.563 15.733 1.00 92.06 90 ASP A CA 1
ATOM 694 C C . ASP A 1 90 ? -10.740 3.479 14.709 1.00 92.06 90 ASP A C 1
ATOM 696 O O . ASP A 1 90 ? -9.992 3.183 13.771 1.00 92.06 90 ASP A O 1
ATOM 700 N N . SER A 1 91 ? -11.914 2.867 14.895 1.00 91.12 91 SER A N 1
ATOM 701 C CA . SER A 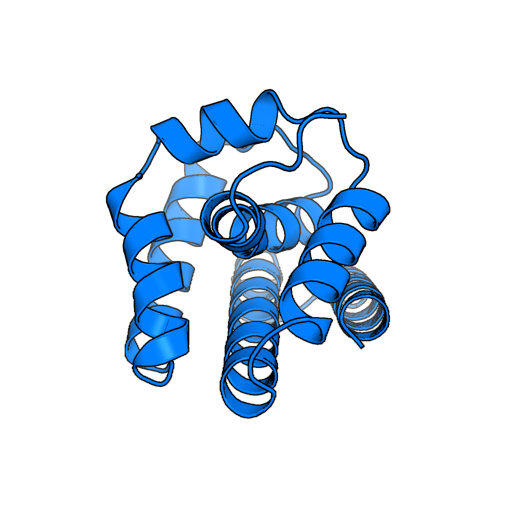1 91 ? -12.359 1.730 14.082 1.00 91.12 91 SER A CA 1
ATOM 702 C C . SER A 1 91 ? -12.749 2.107 12.656 1.00 91.12 91 SER A C 1
ATOM 704 O O . SER A 1 91 ? -12.546 1.295 11.749 1.00 91.12 91 SER A O 1
ATOM 706 N N . ASP A 1 92 ? -13.297 3.305 12.452 1.00 94.88 92 ASP A N 1
ATOM 707 C CA . ASP A 1 92 ? -13.724 3.770 11.132 1.00 94.88 92 ASP A CA 1
ATOM 708 C C . ASP A 1 92 ? -12.487 4.134 10.306 1.00 94.88 92 ASP A C 1
ATOM 710 O O . ASP A 1 92 ? -12.316 3.635 9.188 1.00 94.88 92 ASP A O 1
ATOM 714 N N . PHE A 1 93 ? -11.544 4.862 10.916 1.00 95.06 93 PHE A N 1
ATOM 715 C CA . PHE A 1 93 ? -10.219 5.095 10.343 1.00 95.06 93 PHE A CA 1
ATOM 716 C C . PHE A 1 93 ? -9.524 3.780 9.961 1.00 95.06 93 PHE A C 1
ATOM 718 O O . PHE A 1 93 ? -9.015 3.636 8.845 1.00 95.06 93 PHE A O 1
ATOM 725 N N . ALA A 1 94 ? -9.517 2.795 10.866 1.00 96.19 94 ALA A N 1
ATOM 726 C CA . ALA A 1 94 ? -8.878 1.510 10.620 1.00 96.19 94 ALA A CA 1
ATOM 727 C C . ALA A 1 94 ? -9.503 0.764 9.434 1.00 96.19 94 ALA A C 1
ATOM 729 O O . ALA A 1 94 ? -8.775 0.203 8.611 1.00 96.19 94 ALA A O 1
ATOM 730 N N . ALA A 1 95 ? -10.833 0.758 9.323 1.00 96.00 95 ALA A N 1
ATOM 731 C CA . ALA A 1 95 ? -11.534 0.120 8.214 1.00 96.00 95 ALA A CA 1
ATOM 732 C C . ALA A 1 95 ? -11.214 0.798 6.872 1.00 96.00 95 ALA A C 1
ATOM 734 O O . ALA A 1 95 ? -10.877 0.115 5.897 1.00 96.00 95 ALA A O 1
ATOM 735 N N . ASP A 1 96 ? -11.247 2.131 6.833 1.00 97.00 96 ASP A N 1
ATOM 736 C CA . ASP A 1 96 ? -10.944 2.912 5.634 1.00 97.00 96 ASP A CA 1
ATOM 737 C C . ASP A 1 96 ? -9.489 2.746 5.190 1.00 97.00 96 ASP A C 1
ATOM 739 O O . ASP A 1 96 ? -9.210 2.569 3.997 1.00 97.00 96 ASP A O 1
ATOM 743 N N . TYR A 1 97 ? -8.557 2.736 6.143 1.00 97.50 97 TYR A N 1
ATOM 744 C CA . TYR A 1 97 ? -7.140 2.561 5.857 1.00 97.50 97 TYR A CA 1
ATOM 745 C C . TYR A 1 97 ? -6.830 1.147 5.345 1.00 97.50 97 TYR A C 1
ATOM 747 O O . TYR A 1 97 ? -6.174 0.999 4.311 1.00 97.50 97 TYR A O 1
ATOM 755 N N . LYS A 1 98 ? -7.370 0.096 5.984 1.00 97.25 98 LYS A N 1
ATOM 756 C CA . LYS A 1 98 ? -7.245 -1.296 5.501 1.00 97.25 98 LYS A CA 1
ATOM 757 C C . LYS A 1 98 ? -7.790 -1.436 4.078 1.00 97.25 98 LYS A C 1
ATOM 759 O O . LYS A 1 98 ? -7.139 -2.033 3.219 1.00 97.25 98 LYS A O 1
ATOM 764 N N . LEU A 1 99 ? -8.951 -0.843 3.796 1.00 97.12 99 LEU A N 1
ATOM 765 C CA . LEU A 1 99 ? -9.535 -0.853 2.457 1.00 97.12 99 LEU A CA 1
ATOM 766 C C . LEU A 1 99 ? -8.640 -0.140 1.433 1.00 97.12 99 LEU A C 1
ATOM 768 O O . LEU A 1 99 ? -8.506 -0.612 0.300 1.00 97.12 99 LEU A O 1
ATOM 772 N N . ALA A 1 100 ? -8.019 0.979 1.807 1.00 98.12 100 ALA A N 1
ATOM 773 C CA . ALA A 1 100 ? -7.083 1.684 0.942 1.00 98.12 100 ALA A CA 1
ATOM 774 C C . ALA A 1 100 ? -5.834 0.841 0.634 1.00 98.12 100 ALA A C 1
ATOM 776 O O . ALA A 1 100 ? -5.468 0.721 -0.537 1.00 98.12 100 ALA A O 1
ATOM 777 N N . LEU A 1 101 ? -5.245 0.175 1.633 1.00 98.12 101 LEU A N 1
ATOM 778 C CA . LEU A 1 101 ? -4.116 -0.742 1.431 1.00 98.12 101 LEU A CA 1
ATOM 779 C C . LEU A 1 101 ? -4.465 -1.873 0.455 1.00 98.12 101 LEU A C 1
ATOM 781 O O . LEU A 1 101 ? -3.729 -2.122 -0.501 1.00 98.12 101 LEU A O 1
ATOM 785 N N . LEU A 1 102 ? -5.630 -2.503 0.620 1.00 97.56 102 LEU A N 1
ATOM 786 C CA . LEU A 1 102 ? -6.083 -3.551 -0.298 1.00 97.56 102 LEU A CA 1
ATOM 787 C C . LEU A 1 102 ? -6.273 -3.023 -1.727 1.00 97.56 102 LEU A C 1
ATOM 789 O O . LEU A 1 102 ? -5.893 -3.690 -2.688 1.00 97.56 102 LEU A O 1
ATOM 793 N N . ARG A 1 103 ? -6.807 -1.806 -1.895 1.00 97.69 103 ARG A N 1
ATOM 794 C CA . ARG A 1 103 ? -6.933 -1.163 -3.216 1.00 97.69 103 ARG A CA 1
ATOM 795 C C . ARG A 1 103 ? -5.574 -0.901 -3.863 1.00 97.69 103 ARG A C 1
ATOM 797 O O . ARG A 1 103 ? -5.451 -1.113 -5.069 1.00 97.69 103 ARG A O 1
ATOM 804 N N . ILE A 1 104 ? -4.575 -0.489 -3.080 1.00 98.19 104 ILE A N 1
ATOM 805 C CA . ILE A 1 104 ? -3.193 -0.313 -3.548 1.00 98.19 104 ILE A CA 1
ATOM 806 C C . ILE A 1 104 ? -2.636 -1.657 -4.021 1.00 98.19 104 ILE A C 1
ATOM 808 O O . ILE A 1 104 ? -2.224 -1.771 -5.174 1.00 98.19 104 ILE A O 1
ATOM 812 N N . GLY A 1 105 ? -2.723 -2.700 -3.190 1.00 97.06 105 GLY A N 1
ATOM 813 C CA . GLY A 1 105 ? -2.276 -4.047 -3.556 1.00 97.06 105 GLY A CA 1
ATOM 814 C C . GLY A 1 105 ? -2.941 -4.569 -4.834 1.00 97.06 105 GLY A C 1
ATOM 815 O O . GLY A 1 105 ? -2.258 -5.063 -5.729 1.00 97.06 105 GLY A O 1
ATOM 816 N N . ILE A 1 106 ? -4.260 -4.397 -4.975 1.00 97.12 106 ILE A N 1
ATOM 817 C CA . ILE A 1 106 ? -5.002 -4.771 -6.192 1.00 97.12 106 ILE A CA 1
ATOM 818 C C . ILE A 1 106 ? -4.504 -3.984 -7.410 1.00 97.12 106 ILE A C 1
ATOM 820 O O . ILE A 1 106 ? -4.374 -4.555 -8.494 1.00 97.12 106 ILE A O 1
ATOM 824 N N . GLY A 1 107 ? -4.245 -2.682 -7.259 1.00 97.06 107 GLY A N 1
ATOM 825 C CA . GLY A 1 107 ? -3.689 -1.848 -8.324 1.00 97.06 107 GLY A CA 1
ATOM 826 C C . GLY A 1 107 ? -2.345 -2.384 -8.816 1.00 97.06 107 GLY A C 1
ATOM 827 O O . GLY A 1 107 ? -2.168 -2.586 -10.018 1.00 97.06 107 GLY A O 1
ATOM 828 N N . ILE A 1 108 ? -1.443 -2.699 -7.884 1.00 96.38 108 ILE A N 1
ATOM 829 C CA . ILE A 1 108 ? -0.090 -3.196 -8.177 1.00 96.38 108 ILE A CA 1
ATOM 830 C C . ILE A 1 108 ? -0.183 -4.570 -8.844 1.00 96.38 108 ILE A C 1
ATOM 832 O O . ILE A 1 108 ? 0.429 -4.820 -9.885 1.00 96.38 108 ILE A O 1
ATOM 836 N N . ALA A 1 109 ? -1.014 -5.450 -8.288 1.00 95.50 109 ALA A N 1
ATOM 837 C CA . ALA A 1 109 ? -1.237 -6.786 -8.813 1.00 95.50 109 ALA A CA 1
ATOM 838 C C . ALA A 1 109 ? -1.790 -6.772 -10.244 1.00 95.50 109 ALA A C 1
ATOM 840 O O . ALA A 1 109 ? -1.372 -7.592 -11.063 1.00 95.50 109 ALA A O 1
ATOM 841 N N . LYS A 1 110 ? -2.698 -5.836 -10.560 1.00 95.12 110 LYS A N 1
ATOM 842 C CA . LYS A 1 110 ? -3.216 -5.639 -11.922 1.00 95.12 110 LYS A CA 1
ATOM 843 C C . LYS A 1 110 ? -2.144 -5.131 -12.866 1.00 95.12 110 LYS A C 1
ATOM 845 O O . LYS A 1 110 ? -2.024 -5.680 -13.957 1.00 95.12 110 LYS A O 1
ATOM 850 N N . ALA A 1 111 ? -1.376 -4.123 -12.452 1.00 93.88 111 ALA A N 1
ATOM 851 C CA . ALA A 1 111 ? -0.323 -3.529 -13.271 1.00 93.88 111 ALA A CA 1
ATOM 852 C C . ALA A 1 111 ? 0.738 -4.561 -13.693 1.00 93.88 111 ALA A C 1
ATOM 854 O O . ALA A 1 111 ? 1.248 -4.496 -14.809 1.00 93.88 111 ALA A O 1
ATOM 855 N N . ARG A 1 112 ? 1.012 -5.555 -12.838 1.00 88.38 112 ARG A N 1
ATOM 856 C CA . ARG A 1 112 ? 1.953 -6.652 -13.120 1.00 88.38 112 ARG A CA 1
ATOM 857 C C . ARG A 1 112 ? 1.365 -7.809 -13.925 1.00 88.38 112 ARG A C 1
ATOM 859 O O . ARG A 1 112 ? 2.119 -8.585 -14.509 1.00 88.38 112 ARG A O 1
ATOM 866 N N . GLY A 1 113 ? 0.047 -7.979 -13.927 1.00 86.12 113 GLY A N 1
ATOM 867 C CA . GLY A 1 113 ? -0.583 -9.071 -14.657 1.00 86.12 113 GLY A CA 1
ATOM 868 C C . GLY A 1 113 ? -0.725 -8.797 -16.158 1.00 86.12 113 GLY A C 1
ATOM 869 O O . GLY A 1 113 ? -0.311 -7.748 -16.661 1.00 86.12 113 GLY A O 1
ATOM 870 N N . PRO A 1 114 ? -1.321 -9.737 -16.914 1.00 81.81 114 PRO A N 1
ATOM 871 C CA . PRO A 1 114 ? -1.438 -9.639 -18.364 1.00 81.81 114 PRO A CA 1
ATOM 872 C C . PRO A 1 114 ? -2.017 -8.295 -18.825 1.00 81.81 114 PRO A C 1
ATOM 874 O O . PRO A 1 114 ? -3.128 -7.908 -18.447 1.00 81.81 114 PRO A O 1
ATOM 877 N N . TYR A 1 115 ? -1.243 -7.591 -19.656 1.00 82.00 115 TYR A N 1
ATOM 878 C CA . TYR A 1 115 ? -1.568 -6.268 -20.204 1.00 82.00 115 TYR A CA 1
ATOM 879 C C . TYR A 1 115 ? -1.851 -5.179 -19.154 1.00 82.00 115 TYR A C 1
ATOM 881 O O . TYR A 1 115 ? -2.504 -4.188 -19.481 1.00 82.00 115 TYR A O 1
ATOM 889 N N . GLY A 1 116 ? -1.428 -5.364 -17.900 1.00 82.12 116 GLY A N 1
ATOM 890 C CA . GLY A 1 116 ? -1.703 -4.427 -16.809 1.00 82.12 116 GLY A CA 1
ATOM 891 C C . GLY A 1 116 ? -3.175 -4.386 -16.378 1.00 82.12 116 GLY A C 1
ATOM 892 O O . GLY A 1 116 ? -3.632 -3.389 -15.820 1.00 82.12 116 GLY A O 1
ATOM 893 N N . ARG A 1 117 ? -3.969 -5.418 -16.707 1.00 82.75 117 ARG A N 1
ATOM 894 C CA . ARG A 1 117 ? -5.441 -5.386 -16.570 1.00 82.75 117 ARG A CA 1
ATOM 895 C C . ARG A 1 117 ? -6.030 -6.474 -15.685 1.00 82.75 117 ARG A C 1
ATOM 897 O O . ARG A 1 117 ? -7.199 -6.371 -15.313 1.00 82.75 117 ARG A O 1
ATOM 904 N N . GLN A 1 118 ? -5.266 -7.510 -15.366 1.00 88.50 118 GLN A N 1
ATOM 905 C CA . GLN A 1 118 ? -5.755 -8.683 -14.643 1.00 88.50 118 GLN A CA 1
ATOM 906 C C . GLN A 1 118 ? -4.852 -8.980 -13.456 1.00 88.50 118 GLN A C 1
ATOM 908 O O . GLN A 1 118 ? -3.648 -8.784 -13.536 1.00 88.50 118 GLN A O 1
ATOM 913 N N . VAL A 1 119 ? -5.436 -9.457 -12.363 1.00 92.12 119 VAL A N 1
ATOM 914 C CA . VAL A 1 119 ? -4.680 -9.998 -11.229 1.00 92.12 119 VAL A CA 1
ATOM 915 C C . VAL A 1 119 ? -4.344 -11.454 -11.560 1.00 92.12 119 VAL A C 1
ATOM 917 O O . VAL A 1 119 ? -5.212 -12.183 -12.037 1.00 92.12 119 VAL A O 1
ATOM 920 N N . SER A 1 120 ? -3.092 -11.872 -11.369 1.00 91.00 120 SER A N 1
ATOM 921 C CA . SER A 1 120 ? -2.720 -13.287 -11.491 1.00 91.00 120 SER A CA 1
ATOM 922 C C . SER A 1 120 ? -3.273 -14.089 -10.307 1.00 91.00 120 SER A C 1
ATOM 924 O O . SER A 1 120 ? -3.457 -13.542 -9.223 1.00 91.00 120 SER A O 1
ATOM 926 N N . ALA A 1 121 ? -3.478 -15.397 -10.481 1.00 91.00 121 ALA A N 1
ATOM 927 C CA . ALA A 1 121 ? -3.928 -16.264 -9.386 1.00 91.00 121 ALA A CA 1
ATOM 928 C C . ALA A 1 121 ? -2.967 -16.245 -8.177 1.00 91.00 121 ALA A C 1
ATOM 930 O O . ALA A 1 121 ? -3.401 -16.336 -7.034 1.00 91.00 121 ALA A O 1
ATOM 931 N N . GLU A 1 122 ? -1.663 -16.092 -8.423 1.00 90.69 122 GLU A N 1
ATOM 932 C CA . GLU A 1 122 ? -0.651 -15.946 -7.371 1.00 90.69 122 GLU A CA 1
ATOM 933 C C . GLU A 1 122 ? -0.835 -14.645 -6.580 1.00 90.69 122 GLU A C 1
ATOM 935 O O . GLU A 1 122 ? -0.937 -14.680 -5.354 1.00 90.69 122 GLU A O 1
ATOM 940 N N . ASN A 1 123 ? -0.969 -13.510 -7.272 1.00 93.38 123 ASN A N 1
ATOM 941 C CA . ASN A 1 123 ? -1.186 -12.221 -6.619 1.00 93.38 123 ASN A CA 1
ATOM 942 C C . ASN A 1 123 ? -2.533 -12.185 -5.882 1.00 93.38 123 ASN A C 1
ATOM 944 O O . ASN A 1 123 ? -2.656 -11.531 -4.853 1.00 93.38 123 ASN A O 1
ATOM 948 N N . GLU A 1 124 ? -3.551 -12.889 -6.381 1.00 94.00 124 GLU A N 1
ATOM 949 C CA . GLU A 1 124 ? -4.833 -13.032 -5.687 1.00 94.00 124 GLU A CA 1
ATOM 950 C C . GLU A 1 124 ? -4.665 -13.750 -4.340 1.00 94.00 124 GLU A C 1
ATOM 952 O O . GLU A 1 124 ? -5.154 -13.263 -3.322 1.00 94.00 124 GLU A O 1
ATOM 957 N N . GLN A 1 125 ? -3.909 -14.853 -4.301 1.00 94.38 125 GLN A N 1
ATOM 958 C CA . GLN A 1 125 ? -3.597 -15.558 -3.051 1.00 94.38 125 GLN A CA 1
ATOM 959 C C . GLN A 1 125 ? -2.784 -14.690 -2.083 1.00 94.38 125 GLN A C 1
ATOM 961 O O . GLN A 1 125 ? -3.067 -14.677 -0.885 1.00 94.38 125 GLN A O 1
ATOM 966 N N . GLN A 1 126 ? -1.812 -13.926 -2.588 1.00 93.94 126 GLN A N 1
ATOM 967 C CA . GLN A 1 126 ? -1.051 -12.978 -1.770 1.00 93.94 126 GLN A CA 1
ATOM 968 C C . GLN A 1 126 ? -1.958 -11.895 -1.173 1.00 93.94 126 GLN A C 1
ATOM 970 O O . GLN A 1 126 ? -1.868 -11.616 0.020 1.00 93.94 126 GLN A O 1
ATOM 975 N N . LEU A 1 127 ? -2.875 -11.323 -1.961 1.00 95.25 127 LEU A N 1
ATOM 976 C CA . LEU A 1 127 ? -3.830 -10.322 -1.477 1.00 95.25 127 LEU A CA 1
ATOM 977 C C . LEU A 1 127 ? -4.764 -10.879 -0.401 1.00 95.25 127 LEU A C 1
ATOM 979 O O . LEU A 1 127 ? -5.030 -10.184 0.577 1.00 95.25 127 LEU A O 1
ATOM 983 N N . LEU A 1 128 ? -5.233 -12.120 -0.558 1.00 95.50 128 LEU A N 1
ATOM 984 C CA . LEU A 1 128 ? -6.044 -12.793 0.459 1.00 95.50 128 LEU A CA 1
ATOM 985 C C . LEU A 1 128 ? -5.255 -12.993 1.756 1.00 95.50 128 LEU A C 1
ATOM 987 O O . LEU A 1 128 ? -5.760 -12.667 2.826 1.00 95.50 128 LEU A O 1
ATOM 991 N N . LEU A 1 129 ? -4.003 -13.450 1.672 1.00 94.38 129 LEU A N 1
ATOM 992 C CA . LEU A 1 129 ? -3.147 -13.600 2.850 1.00 94.38 129 LEU A CA 1
ATOM 993 C C . LEU A 1 129 ? -2.923 -12.261 3.565 1.00 94.38 129 LEU A C 1
ATOM 995 O O . LEU A 1 129 ? -3.002 -12.196 4.788 1.00 94.38 129 LEU A O 1
ATOM 999 N N . VAL A 1 130 ? -2.653 -11.189 2.818 1.00 94.81 130 VAL A N 1
ATOM 1000 C CA . VAL A 1 130 ? -2.473 -9.855 3.404 1.00 94.81 130 VAL A CA 1
ATOM 1001 C C . VAL A 1 130 ? -3.763 -9.360 4.059 1.00 94.81 130 VAL A C 1
ATOM 1003 O O . VAL A 1 130 ? -3.702 -8.810 5.155 1.00 94.81 130 VAL A O 1
ATOM 1006 N N . ALA A 1 131 ? -4.922 -9.581 3.433 1.00 94.69 131 ALA A N 1
ATOM 1007 C CA . ALA A 1 131 ? -6.213 -9.226 4.018 1.00 94.69 131 ALA A CA 1
ATOM 1008 C C . ALA A 1 131 ? -6.442 -9.939 5.361 1.00 94.69 131 ALA A C 1
ATOM 1010 O O . ALA A 1 131 ? -6.791 -9.280 6.334 1.00 94.69 131 ALA A O 1
ATOM 1011 N N . GLU A 1 132 ? -6.155 -11.241 5.434 1.00 94.75 132 GLU A N 1
ATOM 1012 C CA . GLU A 1 132 ? -6.245 -12.026 6.674 1.00 94.75 132 GLU A CA 1
ATOM 1013 C C . GLU A 1 132 ? -5.270 -11.536 7.755 1.00 94.75 132 GLU A C 1
ATOM 1015 O O . GLU A 1 132 ? -5.596 -11.546 8.936 1.00 94.75 132 GLU A O 1
ATOM 1020 N N . LEU A 1 133 ? -4.074 -11.076 7.376 1.00 93.62 133 LEU A N 1
ATOM 1021 C CA . LEU A 1 133 ? -3.100 -10.519 8.324 1.00 93.62 133 LEU A CA 1
ATOM 1022 C C . LEU A 1 133 ? -3.478 -9.124 8.842 1.00 93.62 133 LEU A C 1
ATOM 1024 O O . LEU A 1 133 ? -2.970 -8.714 9.885 1.00 93.62 133 LEU A O 1
ATOM 1028 N N . LEU A 1 134 ? -4.313 -8.392 8.102 1.00 91.31 134 LEU A N 1
ATOM 1029 C CA . LEU A 1 134 ? -4.830 -7.082 8.493 1.00 91.31 134 LEU A CA 1
ATOM 1030 C C . LEU A 1 134 ? -6.105 -7.174 9.342 1.00 91.31 134 LEU A C 1
ATOM 1032 O O . LEU A 1 134 ? -6.491 -6.158 9.924 1.00 91.31 134 LEU A O 1
ATOM 1036 N N . CYS A 1 135 ? -6.782 -8.325 9.377 1.00 80.00 135 CYS A N 1
ATOM 1037 C CA . CYS A 1 135 ? -7.983 -8.561 10.183 1.00 80.00 135 CYS A CA 1
ATOM 1038 C C . CYS A 1 135 ? -7.663 -8.619 11.679 1.00 80.00 135 CYS A C 1
ATOM 1040 O O . CYS A 1 135 ? -8.310 -7.826 12.403 1.00 80.00 135 CYS A O 1
#

Radius of gyration: 13.69 Å; chains: 1; bounding box: 30×30×40 Å

Sequence (135 aa):
MPIRDPLHVLQFGPMWMLSAITGTESFAAIDREVFAEILDNVIHRTPAEAREVLQTVADAGPDLFLDFELDDRPLVSGIRHIAEVLSAGDSDFAADYKLALLRIGIGIAKARGPYGRQVSAENEQQLLLVAELLC

Foldseek 3Di:
DPPDDLLLLLLCLLLLLLCLQVVDLDDDPVSLVLLLVQLVVLLVVFDDLLSVSSVVNNVCRPVSSVVSSPDPDPSLRSLLSNLVSLVVDDVVSLVRNLVSSLSSSQQSQLCPDDVSHDHDPSSVVSSVVSSVSND

pLDDT: mean 92.32, std 8.13, range [46.47, 98.19]

Organism: Microlunatus phosphovorus (strain ATCC 700054 / DSM 10555 / JCM 9379 / NBRC 101784 / NCIMB 13414 / VKM Ac-1990 / NM-1) (NCBI:txid1032480)

Secondary structure (DSSP, 8-state):
-----HHHHHHTHHHHHHHHHHS-SS--HHHHHHHHHHHHHHHTTS-HHHHHHHHHHHHHTHHHHHHHHT----HHHHHHHHHHHHHTS-HHHHHHHHHHHHHHHHHHHHHHSGGGT---HHHHHHHHHHHHHH-